Protein AF-A0A938IF88-F1 (afdb_monomer_lite)

Foldseek 3Di:
DCDDPVDHQADALCLPVHLVLVQLPDPDLVRHPCVDDDRDDPVRSVVVSVCSNNGNPPDPPPPD

Sequence (64 aa):
RLGGEHGTAIVPGKSEESSLGKRVRATENSERMLPAGDRLSAEEIELLQRWIEFGSVGSADEAT

Radius of gyration: 12.68 Å; chains: 1; bounding box: 23×32×30 Å

pLDDT: mean 75.41, std 14.84, range [36.62, 90.69]

Structure (mmCIF, N/CA/C/O backbone):
data_AF-A0A938IF88-F1
#
_entry.id   AF-A0A938IF88-F1
#
loop_
_atom_site.group_PDB
_atom_site.id
_atom_site.type_symbol
_atom_site.label_atom_id
_atom_site.label_alt_id
_atom_site.label_comp_id
_atom_site.label_asym_id
_atom_site.label_entity_id
_atom_site.label_seq_id
_atom_site.pdbx_PDB_ins_code
_atom_site.Cartn_x
_atom_site.Cartn_y
_atom_site.Cartn_z
_atom_site.occupancy
_atom_site.B_iso_or_equiv
_atom_site.auth_seq_id
_atom_site.auth_comp_id
_atom_site.auth_asym_id
_atom_site.auth_atom_id
_atom_site.pdbx_PDB_model_num
ATOM 1 N N . ARG A 1 1 ? -9.542 16.324 0.092 1.00 48.78 1 ARG A N 1
ATOM 2 C CA . ARG A 1 1 ? -10.204 15.341 -0.808 1.00 48.78 1 ARG A CA 1
ATOM 3 C C . ARG A 1 1 ? -9.234 14.176 -1.012 1.00 48.78 1 A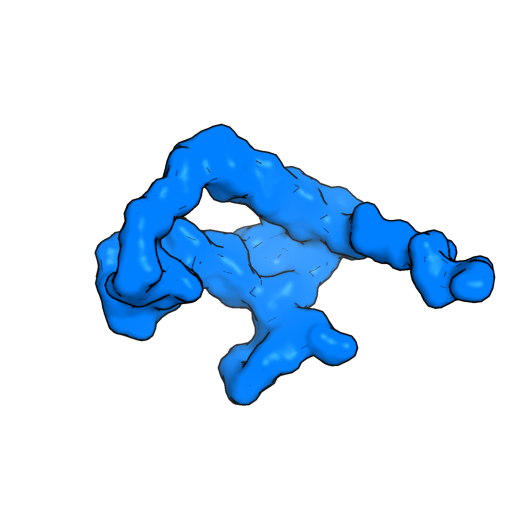RG A C 1
ATOM 5 O O . ARG A 1 1 ? -8.154 14.427 -1.514 1.00 48.78 1 ARG A O 1
ATOM 12 N N . LEU A 1 2 ? -9.569 12.950 -0.592 1.00 57.47 2 LEU A N 1
ATOM 13 C CA . LEU A 1 2 ? -8.664 11.777 -0.582 1.00 57.47 2 LEU A CA 1
ATOM 14 C C . LEU A 1 2 ? -8.666 10.976 -1.911 1.00 57.47 2 LEU A C 1
ATOM 16 O O . LEU A 1 2 ? -8.467 9.765 -1.904 1.00 57.47 2 LEU A O 1
ATOM 20 N N . GLY A 1 3 ? -8.970 11.606 -3.055 1.00 60.16 3 GLY A N 1
ATOM 21 C CA . GLY A 1 3 ? -9.132 10.898 -4.334 1.00 60.16 3 GLY A CA 1
ATOM 22 C C . GLY A 1 3 ? -9.483 11.778 -5.545 1.00 60.16 3 GLY A C 1
ATOM 23 O O . GLY A 1 3 ? -9.969 12.903 -5.387 1.00 60.16 3 GLY A O 1
ATOM 24 N N . GLY A 1 4 ? -9.208 11.254 -6.749 1.00 64.75 4 GLY A N 1
ATOM 25 C CA . GLY A 1 4 ? -9.383 11.915 -8.056 1.00 64.75 4 GLY A CA 1
ATOM 26 C C . GLY A 1 4 ? -10.718 11.593 -8.746 1.00 64.75 4 GLY A C 1
ATOM 27 O O . GLY A 1 4 ? -11.705 11.290 -8.077 1.00 64.75 4 GLY A O 1
ATOM 28 N N . GLU A 1 5 ? -10.764 11.638 -10.083 1.00 61.19 5 GLU A N 1
ATOM 29 C CA . GLU A 1 5 ? -11.985 11.338 -10.867 1.00 61.19 5 GLU A CA 1
ATOM 30 C C . GLU A 1 5 ? -12.529 9.916 -10.651 1.00 61.19 5 GLU A C 1
ATOM 32 O O . GLU A 1 5 ? -13.719 9.672 -10.814 1.00 61.19 5 GLU A O 1
ATOM 37 N N . HIS A 1 6 ? -11.682 8.987 -10.204 1.00 64.88 6 HIS A N 1
ATOM 38 C CA . HIS A 1 6 ? -12.052 7.592 -9.948 1.00 64.88 6 HIS A CA 1
ATOM 39 C C . HIS A 1 6 ? -12.594 7.332 -8.531 1.00 64.88 6 HIS A C 1
ATOM 41 O O . HIS A 1 6 ? -12.747 6.176 -8.139 1.00 64.88 6 HIS A O 1
ATOM 47 N N . GLY A 1 7 ? -12.865 8.382 -7.751 1.00 71.75 7 GLY A N 1
ATOM 48 C CA . GLY A 1 7 ? -13.354 8.263 -6.378 1.00 71.75 7 GLY A CA 1
ATOM 49 C C . GLY A 1 7 ? -12.237 8.153 -5.338 1.00 71.75 7 GLY A C 1
ATOM 50 O O . GLY A 1 7 ? -11.104 8.582 -5.561 1.00 71.75 7 GLY A O 1
ATOM 51 N N . THR A 1 8 ? -12.588 7.642 -4.158 1.00 79.56 8 THR A N 1
ATOM 52 C CA . THR A 1 8 ? -11.723 7.593 -2.972 1.00 79.56 8 THR A CA 1
ATOM 53 C C . THR A 1 8 ? -10.499 6.707 -3.201 1.00 79.56 8 THR A C 1
ATOM 55 O O . THR A 1 8 ? -10.630 5.501 -3.398 1.00 79.56 8 THR A O 1
ATOM 58 N N . ALA A 1 9 ? -9.301 7.297 -3.135 1.00 82.50 9 ALA A N 1
ATOM 59 C CA . ALA A 1 9 ? -8.055 6.565 -3.340 1.00 82.50 9 ALA A CA 1
ATOM 60 C C . ALA A 1 9 ? -7.639 5.758 -2.104 1.00 82.50 9 ALA A C 1
ATOM 62 O O . ALA A 1 9 ? -7.055 4.681 -2.235 1.00 82.50 9 ALA A O 1
ATOM 63 N N . ILE A 1 10 ? -7.953 6.279 -0.917 1.00 85.38 10 ILE A N 1
ATOM 64 C CA . ILE A 1 10 ? -7.572 5.719 0.379 1.00 85.38 10 ILE A CA 1
ATOM 65 C C . ILE A 1 10 ? -8.815 5.592 1.253 1.00 85.38 10 ILE A C 1
ATOM 67 O O . ILE A 1 10 ? -9.511 6.577 1.500 1.00 85.38 10 ILE A O 1
ATOM 71 N N . VAL A 1 11 ? -9.063 4.383 1.738 1.00 84.81 11 VAL A N 1
ATOM 72 C CA . VAL A 1 11 ? -10.043 4.061 2.769 1.00 84.81 11 VAL A CA 1
ATOM 73 C C . VAL A 1 11 ? -9.252 3.767 4.051 1.00 84.81 11 VAL A C 1
ATOM 75 O O . VAL A 1 11 ? -8.593 2.727 4.124 1.00 84.81 11 VAL A O 1
ATOM 78 N N . PRO A 1 12 ? -9.254 4.687 5.034 1.00 83.94 12 PRO A N 1
ATOM 79 C CA . PRO A 1 12 ? -8.536 4.519 6.297 1.00 83.94 12 PRO A CA 1
ATOM 80 C C . PRO A 1 12 ? -8.864 3.187 6.979 1.00 83.94 12 PRO A C 1
ATOM 82 O O . PRO A 1 12 ? -10.036 2.824 7.084 1.00 83.94 12 PRO A O 1
ATOM 85 N N . GLY A 1 13 ? -7.838 2.462 7.430 1.00 83.69 13 GLY A N 1
ATOM 86 C CA . GLY A 1 13 ? -8.006 1.154 8.078 1.00 83.69 13 GLY A CA 1
ATOM 87 C C . GLY A 1 13 ? -8.407 0.026 7.129 1.00 83.69 13 GLY A C 1
ATOM 88 O O . GLY A 1 13 ? -8.847 -1.025 7.587 1.00 83.69 13 GLY A O 1
ATOM 89 N N . LYS A 1 14 ? -8.352 0.271 5.811 1.00 85.12 14 LYS A N 1
ATOM 90 C CA . LYS A 1 14 ? -8.721 -0.696 4.776 1.00 85.12 14 LYS A CA 1
ATO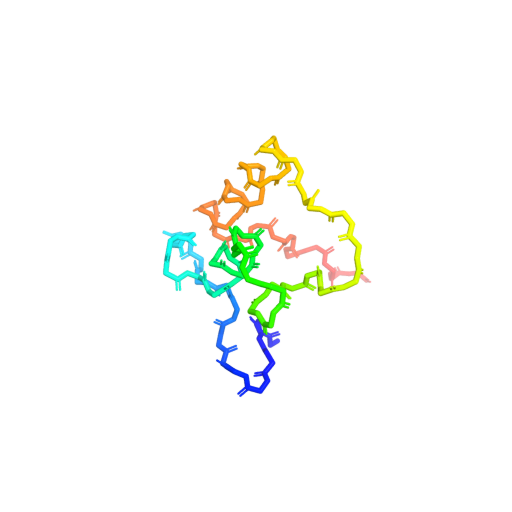M 91 C C . LYS A 1 14 ? -7.820 -0.578 3.545 1.00 85.12 14 LYS A C 1
ATOM 93 O O . LYS A 1 14 ? -8.242 -0.145 2.463 1.00 85.12 14 LYS A O 1
ATOM 98 N N . SER A 1 15 ? -6.558 -0.965 3.685 1.00 81.19 15 SER A N 1
ATOM 99 C CA . SER A 1 15 ? -5.564 -0.906 2.603 1.00 81.19 15 SER A CA 1
ATOM 100 C C . SER A 1 15 ? -5.969 -1.733 1.382 1.00 81.19 15 SER A C 1
ATOM 102 O O . SER A 1 15 ? -5.806 -1.273 0.251 1.00 81.19 15 SER A O 1
ATOM 104 N N . GLU A 1 16 ? -6.609 -2.882 1.596 1.00 82.50 16 GLU A N 1
ATOM 105 C CA . GLU A 1 16 ? -7.090 -3.761 0.525 1.00 82.50 16 GLU A CA 1
ATOM 106 C C . GLU A 1 16 ? -8.323 -3.213 -0.210 1.00 82.50 16 GLU A C 1
ATOM 108 O O . GLU A 1 16 ? -8.520 -3.484 -1.397 1.00 82.50 16 GLU A O 1
ATOM 113 N N . GLU A 1 17 ? -9.154 -2.402 0.453 1.00 85.12 17 GLU A N 1
ATOM 114 C CA . GLU A 1 17 ? -10.295 -1.738 -0.193 1.00 85.12 17 GLU A CA 1
ATOM 115 C C . GLU A 1 17 ? -9.867 -0.458 -0.932 1.00 85.12 17 GLU A C 1
ATOM 117 O O . GLU A 1 17 ? -10.520 -0.050 -1.897 1.00 85.12 17 GLU A O 1
ATOM 122 N N . SER A 1 18 ? -8.731 0.125 -0.541 1.00 86.56 18 SER A N 1
ATOM 123 C CA . SER A 1 18 ? -8.175 1.357 -1.102 1.00 86.56 18 SER A CA 1
ATOM 124 C C . SER A 1 18 ? -7.683 1.173 -2.537 1.00 86.56 18 SER A C 1
ATOM 126 O O . SER A 1 18 ? -6.845 0.316 -2.831 1.00 86.56 18 SER A O 1
ATOM 128 N N . SER A 1 19 ? -8.144 2.024 -3.461 1.00 87.69 19 SER A N 1
ATOM 129 C CA . SER A 1 19 ? -7.711 1.930 -4.859 1.00 87.69 19 SER A CA 1
ATOM 130 C C . SER A 1 19 ? -6.226 2.249 -5.038 1.00 87.69 19 SER A C 1
ATOM 132 O O . SER A 1 19 ? -5.621 1.754 -5.983 1.00 87.69 19 SER A O 1
ATOM 134 N N . LEU A 1 20 ? -5.627 3.044 -4.144 1.00 85.56 20 LEU A N 1
ATOM 135 C CA . LEU A 1 20 ? -4.190 3.318 -4.142 1.00 85.56 20 LEU A CA 1
ATOM 136 C C . LEU A 1 20 ? -3.381 2.021 -3.992 1.00 85.56 20 LEU A C 1
ATOM 138 O O . LEU A 1 20 ? -2.532 1.742 -4.834 1.00 85.56 20 LEU A O 1
ATOM 142 N N . GLY A 1 21 ? -3.706 1.190 -2.993 1.00 83.38 21 GLY A N 1
ATOM 143 C CA . GLY A 1 21 ? -3.053 -0.106 -2.771 1.00 83.38 21 GLY A CA 1
ATOM 144 C C . GLY A 1 21 ? -3.179 -1.038 -3.980 1.00 83.38 21 GLY A C 1
ATOM 145 O O . GLY A 1 21 ? -2.203 -1.649 -4.417 1.00 83.38 21 GLY A O 1
ATOM 146 N N . LYS A 1 22 ? -4.366 -1.077 -4.597 1.00 86.31 22 LYS A N 1
ATOM 147 C CA . LYS A 1 22 ? -4.611 -1.854 -5.824 1.00 86.31 22 LYS A CA 1
ATOM 148 C C . LYS A 1 22 ? -3.740 -1.378 -6.989 1.00 86.31 22 LYS A C 1
ATOM 150 O O . LYS A 1 22 ? -3.100 -2.190 -7.649 1.00 86.31 22 LYS A O 1
ATOM 155 N N . ARG A 1 23 ? -3.668 -0.064 -7.214 1.00 86.75 23 ARG A N 1
ATOM 156 C CA . ARG A 1 23 ? -2.949 0.521 -8.356 1.00 86.75 23 ARG A CA 1
ATOM 157 C C . ARG A 1 23 ? -1.433 0.475 -8.214 1.00 86.75 23 ARG A C 1
ATOM 159 O O . ARG A 1 23 ? -0.759 0.399 -9.233 1.00 86.75 23 ARG A O 1
ATOM 166 N N . VAL A 1 24 ? -0.866 0.508 -7.007 1.00 86.00 24 VAL A N 1
ATOM 167 C CA . VAL A 1 24 ? 0.599 0.377 -6.845 1.00 86.00 24 VAL A CA 1
ATOM 168 C C . VAL A 1 24 ? 1.083 -1.064 -7.035 1.00 86.00 24 VAL A C 1
ATOM 170 O O . VAL A 1 24 ? 2.210 -1.273 -7.474 1.00 86.00 24 VAL A O 1
ATOM 173 N N . ARG A 1 25 ? 0.217 -2.055 -6.780 1.00 84.06 25 ARG A N 1
ATOM 174 C CA . ARG A 1 25 ? 0.503 -3.486 -6.990 1.00 84.06 25 ARG A CA 1
ATOM 175 C C . ARG A 1 25 ? 0.171 -3.987 -8.398 1.00 84.06 25 ARG A C 1
ATOM 177 O O . ARG A 1 25 ? 0.539 -5.106 -8.743 1.00 84.06 25 ARG A O 1
ATOM 184 N N . ALA A 1 26 ? -0.517 -3.183 -9.208 1.00 85.00 26 ALA A N 1
ATOM 185 C CA . ALA A 1 26 ? -0.990 -3.595 -10.524 1.00 85.00 26 ALA A CA 1
ATOM 186 C C . ALA A 1 26 ? 0.158 -4.029 -11.456 1.00 85.00 26 ALA A C 1
ATOM 188 O O . ALA A 1 26 ? 1.186 -3.347 -11.616 1.00 85.00 26 ALA A O 1
ATOM 189 N N . THR A 1 27 ? -0.031 -5.183 -12.101 1.00 80.56 27 THR A N 1
ATOM 190 C CA . THR A 1 27 ? 0.937 -5.715 -13.062 1.00 80.56 27 THR A CA 1
ATOM 191 C C . THR A 1 27 ? 0.841 -5.021 -14.421 1.00 80.56 27 THR A C 1
ATOM 193 O O . THR A 1 27 ? 1.861 -4.782 -15.071 1.00 80.56 27 THR A O 1
ATOM 196 N N . GLU A 1 28 ? -0.372 -4.625 -14.795 1.00 81.44 28 GLU A N 1
ATOM 197 C CA . GLU A 1 28 ? -0.678 -3.952 -16.052 1.00 81.44 28 GLU A CA 1
ATOM 198 C C . GLU A 1 28 ? -0.305 -2.468 -16.010 1.00 81.44 28 GLU A C 1
ATOM 200 O O . GLU A 1 28 ? -0.640 -1.739 -15.074 1.00 81.44 28 GLU A O 1
ATOM 205 N N . ASN A 1 29 ? 0.392 -1.996 -17.047 1.00 77.31 29 ASN A N 1
ATOM 206 C CA . ASN A 1 29 ? 0.820 -0.595 -17.145 1.00 77.31 29 ASN A CA 1
ATOM 207 C C . ASN A 1 29 ? -0.364 0.378 -17.242 1.00 77.31 29 ASN A C 1
ATOM 209 O O . ASN A 1 29 ? -0.265 1.497 -16.751 1.00 77.31 29 ASN A O 1
ATOM 213 N N . SER A 1 30 ? -1.476 -0.048 -17.845 1.00 79.69 30 SER A N 1
ATOM 214 C CA . SER A 1 30 ? -2.706 0.743 -17.988 1.00 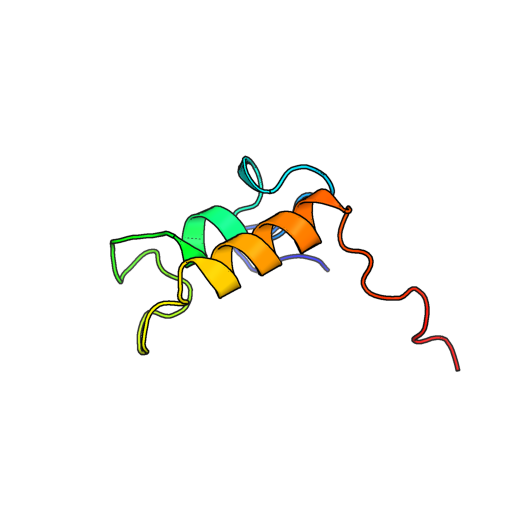79.69 30 SER A CA 1
ATOM 215 C C . SER A 1 30 ? -3.415 1.013 -16.659 1.00 79.69 30 SER A C 1
ATOM 217 O O . SER A 1 30 ? -4.163 1.982 -16.550 1.00 79.69 30 SER A O 1
ATOM 219 N N . GLU A 1 31 ? -3.189 0.171 -15.652 1.00 77.06 31 GLU A N 1
ATOM 220 C CA . GLU A 1 31 ? -3.865 0.245 -14.353 1.00 77.06 31 GLU A CA 1
ATOM 221 C C . GLU A 1 31 ? -2.954 0.762 -13.234 1.00 77.06 31 GLU A C 1
ATOM 223 O O . GLU A 1 31 ? -3.429 1.166 -12.166 1.00 77.06 31 GLU A O 1
ATOM 228 N N . ARG A 1 32 ? -1.638 0.769 -13.465 1.00 80.69 32 ARG A N 1
ATOM 229 C CA . ARG A 1 32 ? -0.648 1.155 -12.461 1.00 80.69 32 ARG A CA 1
ATOM 230 C C . ARG A 1 32 ? -0.543 2.674 -12.319 1.00 80.69 32 ARG A C 1
ATOM 232 O O . ARG A 1 32 ? -0.520 3.404 -13.302 1.00 80.69 32 ARG A O 1
ATOM 239 N N . MET A 1 33 ? -0.405 3.157 -11.080 1.00 76.12 33 MET A N 1
ATOM 240 C CA . MET A 1 33 ? -0.220 4.593 -10.779 1.00 76.12 33 MET A CA 1
ATOM 241 C C . MET A 1 33 ? 1.160 5.157 -11.165 1.00 76.12 33 MET A C 1
ATOM 243 O O . MET A 1 33 ? 1.330 6.370 -11.202 1.00 76.12 33 MET A O 1
ATOM 247 N N . LEU A 1 34 ? 2.108 4.287 -11.516 1.00 70.50 34 LEU A N 1
ATOM 248 C CA . LEU A 1 34 ? 3.384 4.617 -12.154 1.00 70.50 34 LEU A CA 1
ATOM 249 C C . LEU A 1 34 ? 3.418 3.962 -13.548 1.00 70.50 34 LEU A C 1
ATOM 251 O O . LEU A 1 34 ? 4.067 2.924 -13.723 1.00 70.50 34 LEU A O 1
ATOM 255 N N . PRO A 1 35 ? 2.658 4.494 -14.527 1.00 65.88 35 PRO A N 1
ATOM 256 C CA . PRO A 1 35 ? 2.600 3.919 -15.870 1.00 65.88 35 PRO A CA 1
ATOM 257 C C . PRO A 1 35 ? 3.929 4.093 -16.622 1.00 65.88 35 PRO A C 1
ATOM 259 O O . PRO A 1 35 ? 4.289 3.243 -17.432 1.00 65.88 35 PRO A O 1
ATOM 262 N N . ALA A 1 36 ? 4.685 5.149 -16.305 1.00 66.06 36 ALA A N 1
ATOM 263 C CA . ALA A 1 36 ? 6.050 5.379 -16.762 1.00 66.06 36 ALA A CA 1
ATOM 264 C C . ALA A 1 36 ? 6.955 5.538 -15.531 1.00 66.06 36 ALA A C 1
ATOM 266 O O . ALA A 1 36 ? 6.876 6.544 -14.829 1.00 66.06 36 ALA A O 1
ATOM 267 N N . GLY A 1 37 ? 7.755 4.516 -15.234 1.00 73.50 37 GLY A N 1
ATOM 268 C CA . GLY A 1 37 ? 8.638 4.474 -14.070 1.00 73.50 37 GLY A CA 1
ATOM 269 C C . GLY A 1 37 ? 8.768 3.070 -13.492 1.00 73.50 37 GLY A C 1
ATOM 270 O O . GLY A 1 37 ? 7.997 2.166 -13.837 1.00 73.50 37 GLY A O 1
ATOM 271 N N . ASP A 1 38 ? 9.751 2.907 -12.612 1.00 80.31 38 ASP A N 1
ATOM 272 C CA . ASP A 1 38 ? 9.969 1.654 -11.903 1.00 80.31 38 ASP A CA 1
ATOM 273 C C . ASP A 1 38 ? 8.837 1.380 -10.916 1.00 80.31 38 ASP A C 1
ATOM 275 O O . ASP A 1 38 ? 8.182 2.282 -10.383 1.00 80.31 38 ASP A O 1
ATOM 279 N N . ARG A 1 39 ? 8.582 0.093 -10.687 1.00 82.38 39 ARG A N 1
ATOM 280 C CA . ARG A 1 39 ? 7.677 -0.323 -9.622 1.00 82.38 39 ARG A CA 1
ATOM 281 C C . ARG A 1 39 ? 8.265 0.067 -8.278 1.00 82.38 39 ARG A C 1
ATOM 283 O O . ARG A 1 39 ? 9.469 -0.040 -8.073 1.00 82.38 39 ARG A O 1
ATOM 290 N N . LEU A 1 40 ? 7.373 0.392 -7.349 1.00 87.06 40 LEU A N 1
ATOM 291 C CA . LEU A 1 40 ? 7.728 0.364 -5.941 1.00 87.06 40 LEU A CA 1
ATOM 292 C C . LEU A 1 40 ? 8.213 -1.042 -5.574 1.00 87.06 40 LEU A C 1
ATOM 294 O O . LEU A 1 40 ? 7.667 -2.052 -6.037 1.00 87.06 40 LEU A O 1
ATOM 298 N N . SER A 1 41 ? 9.235 -1.089 -4.736 1.00 89.81 41 SER A N 1
ATOM 299 C CA . SER A 1 41 ? 9.704 -2.310 -4.099 1.00 89.81 41 SER A CA 1
ATOM 300 C C . SER A 1 41 ? 8.631 -2.893 -3.173 1.00 89.81 41 SER A C 1
ATOM 302 O O . SER A 1 41 ? 7.679 -2.219 -2.769 1.00 89.81 41 SER A O 1
ATOM 304 N N . ALA A 1 42 ? 8.789 -4.168 -2.809 1.00 88.62 42 ALA A N 1
ATOM 305 C CA . ALA A 1 42 ? 7.893 -4.818 -1.855 1.00 88.62 42 ALA A CA 1
ATOM 306 C C . ALA A 1 42 ? 7.858 -4.074 -0.506 1.00 88.62 42 ALA A C 1
ATOM 308 O O . ALA A 1 42 ? 6.784 -3.871 0.050 1.00 88.62 42 ALA A O 1
ATOM 309 N N . GLU A 1 43 ? 9.010 -3.591 -0.035 1.00 90.25 43 GLU A N 1
ATOM 310 C CA . GLU A 1 43 ? 9.140 -2.859 1.230 1.00 90.25 43 GLU A CA 1
ATOM 311 C C . GLU A 1 43 ? 8.393 -1.517 1.203 1.00 90.25 43 GLU A C 1
ATOM 313 O O . GLU A 1 43 ? 7.690 -1.171 2.156 1.00 90.25 43 GLU A O 1
ATOM 318 N N . GLU A 1 44 ? 8.478 -0.776 0.095 1.00 90.19 44 GLU A N 1
ATOM 319 C CA . GLU A 1 44 ? 7.737 0.479 -0.097 1.00 90.19 44 GLU A CA 1
ATOM 320 C C . GLU A 1 44 ? 6.226 0.237 -0.174 1.00 90.19 44 GLU A C 1
ATOM 322 O O . GLU A 1 44 ? 5.436 0.985 0.407 1.00 90.19 44 GLU A O 1
ATOM 327 N N . ILE A 1 45 ? 5.811 -0.837 -0.849 1.00 89.19 45 ILE A N 1
ATOM 328 C C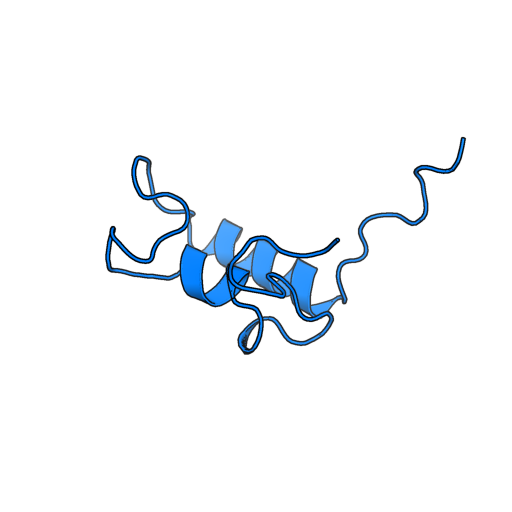A . ILE A 1 45 ? 4.406 -1.247 -0.925 1.00 89.19 45 ILE A CA 1
ATOM 329 C C . ILE A 1 45 ? 3.878 -1.633 0.465 1.00 89.19 45 ILE A C 1
ATOM 331 O O . ILE A 1 45 ? 2.766 -1.241 0.826 1.00 89.19 45 ILE A O 1
ATOM 335 N N . GLU A 1 46 ? 4.650 -2.372 1.259 1.00 90.06 46 GLU A N 1
ATOM 336 C CA . GLU A 1 46 ? 4.289 -2.741 2.632 1.00 90.06 46 GLU A CA 1
ATOM 337 C C . GLU A 1 46 ? 4.233 -1.532 3.568 1.00 90.06 46 GLU A C 1
ATOM 339 O O . GLU A 1 46 ? 3.364 -1.454 4.441 1.00 90.06 46 GLU A O 1
ATOM 344 N N . LEU A 1 47 ? 5.149 -0.575 3.413 1.00 90.69 47 LEU A N 1
ATOM 345 C CA . LEU A 1 47 ? 5.114 0.676 4.166 1.00 90.69 47 LEU A CA 1
ATOM 346 C C . LEU A 1 47 ? 3.841 1.469 3.846 1.00 90.69 47 LEU A C 1
ATOM 348 O O . LEU A 1 47 ? 3.157 1.936 4.758 1.00 90.69 47 LEU A O 1
ATOM 352 N N . LEU A 1 48 ? 3.488 1.563 2.564 1.00 87.88 48 LEU A N 1
ATOM 353 C CA . LEU A 1 48 ? 2.291 2.260 2.108 1.00 87.88 48 LEU A CA 1
ATOM 354 C C . LEU A 1 48 ? 1.006 1.579 2.597 1.00 87.88 48 LEU A C 1
ATOM 356 O O . LEU A 1 48 ? 0.089 2.263 3.047 1.00 87.88 48 LEU A O 1
ATOM 360 N N . GLN A 1 49 ? 0.942 0.246 2.574 1.00 87.31 49 GLN A N 1
ATOM 361 C CA . GLN A 1 49 ? -0.190 -0.498 3.137 1.00 87.31 49 GLN A CA 1
ATOM 362 C C . GLN A 1 49 ? -0.349 -0.232 4.630 1.00 87.31 49 GLN A C 1
ATOM 364 O O . GLN A 1 49 ? -1.44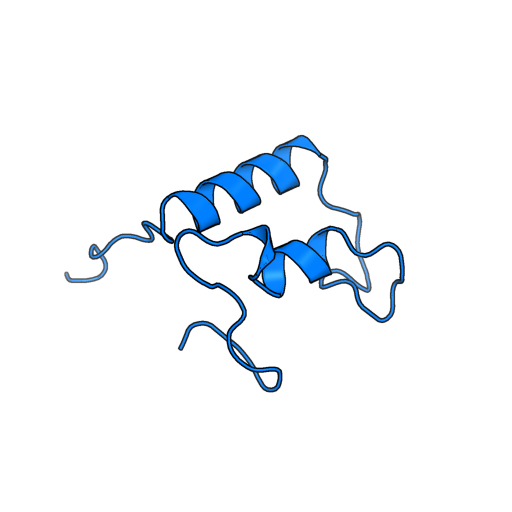1 0.124 5.066 1.00 87.31 49 GLN A O 1
ATOM 369 N N . ARG A 1 50 ? 0.741 -0.327 5.401 1.00 88.38 50 ARG A N 1
ATOM 370 C CA . ARG A 1 50 ? 0.717 -0.030 6.840 1.00 88.38 50 ARG A CA 1
ATOM 371 C C . ARG A 1 50 ? 0.238 1.391 7.107 1.00 88.38 50 ARG A C 1
ATOM 373 O O . ARG A 1 50 ? -0.602 1.588 7.975 1.00 88.38 50 ARG A O 1
ATOM 380 N N . TRP A 1 51 ? 0.707 2.371 6.342 1.00 86.31 51 TRP A N 1
ATOM 381 C CA . TRP A 1 51 ? 0.253 3.755 6.483 1.00 86.31 51 TRP A CA 1
ATOM 382 C C . TRP A 1 51 ? -1.262 3.915 6.248 1.00 86.31 51 TRP A C 1
ATOM 384 O O . TRP A 1 51 ? -1.929 4.637 6.995 1.00 86.31 51 TRP A O 1
ATOM 394 N N . ILE A 1 52 ? -1.829 3.205 5.264 1.00 85.00 52 ILE A N 1
ATOM 395 C CA . ILE A 1 52 ? -3.283 3.188 5.035 1.00 85.00 52 ILE A CA 1
ATOM 396 C C . ILE A 1 52 ? -4.019 2.476 6.183 1.00 85.00 52 ILE A C 1
ATOM 398 O O . ILE A 1 52 ? -5.050 2.973 6.644 1.00 85.00 52 ILE A O 1
ATOM 402 N N . GLU A 1 53 ? -3.493 1.345 6.662 1.00 84.19 53 GLU A N 1
ATOM 403 C CA . GLU A 1 53 ? -4.080 0.563 7.762 1.00 84.19 53 GLU A CA 1
ATOM 404 C C . GLU A 1 53 ? -4.110 1.322 9.089 1.00 84.19 53 GLU A C 1
ATOM 406 O O . GLU A 1 53 ? -5.102 1.278 9.811 1.00 84.19 53 GLU A O 1
ATOM 411 N N . PHE A 1 54 ? -3.083 2.116 9.386 1.00 81.50 54 PHE A N 1
ATOM 412 C CA . PHE A 1 54 ? -3.098 3.004 10.552 1.00 81.50 54 PHE A CA 1
ATOM 413 C C . PHE A 1 54 ? -4.049 4.203 10.396 1.00 81.50 54 PHE A C 1
ATOM 415 O O . PHE A 1 54 ? -4.122 5.058 11.273 1.00 81.50 54 PHE A O 1
ATOM 422 N N . GLY A 1 55 ? -4.824 4.254 9.312 1.00 66.50 55 GLY A N 1
ATOM 423 C CA . GLY A 1 55 ? -5.904 5.210 9.131 1.00 66.50 55 GLY A CA 1
ATOM 424 C C . GLY A 1 55 ? -5.467 6.515 8.484 1.00 66.50 55 GLY A C 1
ATOM 425 O O . GLY A 1 55 ? -6.152 7.522 8.655 1.00 66.50 55 GLY A O 1
ATOM 426 N N . SER A 1 56 ? -4.353 6.518 7.738 1.00 60.19 56 SER A N 1
ATOM 427 C CA . SER A 1 56 ? -3.738 7.743 7.221 1.00 60.19 56 SER A CA 1
ATOM 428 C C . SER A 1 56 ? -3.568 8.765 8.344 1.00 60.19 56 SER A C 1
ATOM 430 O O . SER A 1 56 ? -4.185 9.828 8.333 1.00 60.19 56 SER A O 1
ATOM 432 N N . VAL A 1 57 ? -2.702 8.450 9.313 1.00 50.78 57 VAL A N 1
ATOM 433 C CA . VAL A 1 57 ? -2.151 9.440 10.255 1.00 50.78 57 VAL A CA 1
ATOM 434 C C . VAL A 1 57 ? -1.192 10.357 9.482 1.00 50.78 57 VAL A C 1
ATOM 436 O O . VAL A 1 57 ? 0.002 10.430 9.744 1.00 50.78 57 VAL A O 1
ATOM 439 N N . GLY A 1 58 ? -1.696 10.995 8.426 1.00 47.38 58 GLY A N 1
ATOM 440 C CA . GLY A 1 58 ? -1.166 12.259 7.964 1.00 47.38 58 GLY A CA 1
ATOM 441 C C . GLY A 1 58 ? -1.613 13.265 9.005 1.00 47.38 58 GLY A C 1
ATOM 442 O O . GLY A 1 58 ? -2.808 13.500 9.160 1.00 47.38 58 GLY A O 1
ATOM 443 N N . SER A 1 59 ? -0.651 13.733 9.783 1.00 43.31 59 SER A N 1
ATOM 444 C CA . SER A 1 59 ? -0.730 14.839 10.719 1.00 43.31 59 SER A CA 1
ATOM 445 C C . SER A 1 59 ? -1.967 15.733 10.557 1.00 43.31 59 SER A C 1
ATOM 447 O O . SER A 1 59 ? -2.114 16.444 9.567 1.00 43.31 59 SER A O 1
ATOM 449 N N . ALA A 1 60 ? -2.782 15.812 11.609 1.00 44.34 60 ALA A N 1
ATOM 450 C CA . ALA A 1 60 ? -3.503 17.038 11.944 1.00 44.34 60 ALA A CA 1
ATOM 451 C C . ALA A 1 60 ? -2.513 18.105 12.469 1.00 44.34 60 ALA A C 1
ATOM 453 O O . ALA A 1 60 ? -2.753 18.726 13.496 1.00 44.34 60 ALA A O 1
ATOM 454 N N . ASP A 1 61 ? -1.380 18.265 11.782 1.00 47.03 61 ASP A N 1
ATOM 455 C CA . ASP A 1 61 ? -0.326 19.234 12.080 1.00 47.03 61 ASP A CA 1
ATOM 456 C C . ASP A 1 61 ? 0.085 19.934 10.779 1.00 47.03 61 ASP A C 1
ATOM 458 O O . ASP A 1 61 ? 1.238 19.955 10.376 1.00 47.03 61 ASP A O 1
ATOM 462 N N . GLU A 1 62 ? -0.921 20.449 10.075 1.00 45.62 62 GLU A N 1
ATOM 463 C CA . GLU A 1 62 ? -0.781 21.641 9.232 1.00 45.62 62 GLU A CA 1
ATOM 464 C C . GLU A 1 62 ? -1.785 22.693 9.725 1.00 45.62 62 GLU A C 1
ATOM 466 O O . GL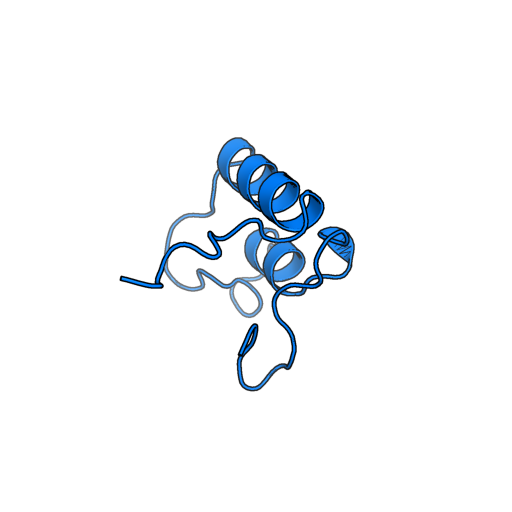U A 1 62 ? -2.617 23.217 8.987 1.00 45.62 62 GLU A O 1
ATOM 471 N N . ALA A 1 63 ? -1.746 22.941 11.036 1.00 42.47 63 ALA A N 1
ATOM 472 C CA . ALA A 1 63 ? -2.388 24.078 11.676 1.00 42.47 63 ALA A CA 1
ATOM 473 C C . ALA A 1 63 ? -1.319 24.872 12.437 1.00 42.47 63 ALA A C 1
ATOM 475 O O . ALA A 1 63 ? -1.264 24.857 13.664 1.00 42.47 63 ALA A O 1
ATOM 476 N N . THR A 1 64 ? -0.442 25.558 11.704 1.00 36.62 64 THR A N 1
ATOM 477 C CA . THR A 1 64 ? 0.229 26.774 12.185 1.00 36.62 64 THR A CA 1
ATOM 478 C C . THR A 1 64 ? 0.400 27.737 11.023 1.00 36.62 64 THR A C 1
ATOM 480 O O . THR A 1 64 ? 0.819 27.276 9.940 1.00 36.62 64 THR A O 1
#

Secondary structure (DSSP, 8-state):
----TTS-S--TT-TTT-HHHHHHH-SSTTT-S-SSSPPPPHHHHHHHHHHHHTT----S----